Protein AF-A0AAV4BC27-F1 (afdb_monomer)

Secondary structure (DSSP, 8-state):
---THHHHHHHHHHHHHHHSS--SHHHHHHHHHTTTTSSS-------S--B-TTSSBSEE-SS-TT--EESHHHHS-SSS---HHHHBHHHHHHHS-SS--S--EETTEE-----GGGS-SS--------TT---

Radius of gyration: 22.54 Å; Cα contacts (8 Å, |Δi|>4): 104; chains: 1; bounding box: 57×29×70 Å

Solvent-accessible surface area (backbone atoms only — not comparable to full-atom values): 8812 Å² total; per-residue (Å²): 135,85,74,70,63,64,60,53,51,50,52,53,49,51,51,41,38,73,71,51,98,35,76,47,70,65,63,48,47,52,59,53,58,73,44,65,89,48,102,78,73,86,87,87,86,87,72,91,71,64,55,45,97,87,69,46,59,40,60,41,66,74,93,39,76,60,43,47,30,38,54,63,51,67,70,72,44,85,86,52,88,69,55,58,56,68,31,30,50,55,53,31,61,16,56,69,37,79,73,74,81,76,88,52,65,41,71,91,38,72,51,76,67,45,49,62,81,78,71,49,96,79,72,81,88,85,88,85,83,70,92,80,78,84,122

Organism: NCBI:txid259542

Sequence (135 aa):
MEHDGSQESLNNLNAILTHSVFNNEDELKEQLNSLLRSRKNTKIIISNLKRMDDGELELDFSSDEKDIRCREADLTSTGQATSTYRTSLRAYCSILFLRPRLKITIRRKKVKTKIISKSLGRPMRDSYRPKNSER

Mean predicted aligned error: 8.02 Å

Structure (mmCIF, N/CA/C/O backbone):
data_AF-A0AAV4BC27-F1
#
_entry.id   AF-A0AAV4BC27-F1
#
loop_
_atom_site.group_PDB
_atom_site.id
_atom_site.type_symbol
_atom_site.label_atom_id
_atom_site.label_alt_id
_atom_site.label_comp_id
_atom_site.label_asym_id
_atom_site.label_entity_id
_atom_site.label_seq_id
_atom_site.pdbx_PDB_ins_code
_atom_site.Cartn_x
_atom_site.Cartn_y
_atom_site.Cartn_z
_atom_site.occupancy
_atom_site.B_iso_or_equiv
_atom_site.auth_seq_id
_atom_site.auth_comp_id
_atom_site.auth_asym_id
_atom_site.auth_atom_id
_atom_site.pdbx_PDB_model_num
ATOM 1 N N . MET A 1 1 ? -1.596 10.788 43.841 1.00 44.06 1 MET A N 1
ATOM 2 C CA . MET A 1 1 ? -1.843 11.494 42.569 1.00 44.06 1 MET A CA 1
ATOM 3 C C . MET A 1 1 ? -1.734 10.451 41.472 1.00 44.06 1 MET A C 1
ATOM 5 O O . MET A 1 1 ? -0.644 10.210 40.971 1.00 44.06 1 MET A O 1
ATOM 9 N N . GLU A 1 2 ? -2.823 9.727 41.221 1.00 47.22 2 GLU A N 1
ATOM 10 C CA . GLU A 1 2 ? -2.895 8.796 40.092 1.00 47.22 2 GLU A CA 1
ATOM 11 C C . GLU A 1 2 ? -3.076 9.623 38.819 1.00 47.22 2 GLU A C 1
ATOM 13 O O . GLU A 1 2 ? -3.892 10.541 38.777 1.00 47.22 2 GLU A O 1
ATOM 18 N N . HIS A 1 3 ? -2.211 9.384 37.842 1.00 51.59 3 HIS A N 1
ATOM 19 C CA . HIS A 1 3 ? -2.031 10.246 36.684 1.00 51.59 3 HIS A CA 1
ATOM 20 C C . HIS A 1 3 ? -3.204 10.109 35.697 1.00 51.59 3 HIS A C 1
ATOM 22 O O . HIS A 1 3 ? -3.651 9.003 35.401 1.00 51.59 3 HIS A O 1
ATOM 28 N N . ASP A 1 4 ? -3.609 11.252 35.149 1.00 57.16 4 ASP A N 1
ATOM 29 C CA . ASP A 1 4 ? -4.612 11.608 34.122 1.00 57.16 4 ASP A CA 1
ATOM 30 C C . ASP A 1 4 ? -4.677 10.748 32.824 1.00 57.16 4 ASP A C 1
ATOM 32 O O . ASP A 1 4 ? -5.418 11.040 31.889 1.00 57.16 4 ASP A O 1
ATOM 36 N N . GLY A 1 5 ? -3.937 9.638 32.734 1.00 61.25 5 GLY A N 1
ATOM 37 C CA . GLY A 1 5 ? -3.837 8.819 31.516 1.00 61.25 5 GLY A CA 1
ATOM 38 C C . GLY A 1 5 ? -5.130 8.096 31.113 1.00 61.25 5 GLY A C 1
ATOM 39 O O . GLY A 1 5 ? -5.295 7.734 29.947 1.00 61.25 5 GLY A O 1
ATOM 40 N N . SER A 1 6 ? -6.067 7.898 32.048 1.00 78.38 6 SER A N 1
ATOM 41 C CA . SER A 1 6 ? -7.372 7.285 31.755 1.00 78.38 6 SER A CA 1
ATOM 42 C C . SER A 1 6 ? -8.291 8.249 30.994 1.00 78.38 6 SER A C 1
ATOM 44 O O . SER A 1 6 ? -8.893 7.869 29.989 1.00 78.38 6 SER A O 1
ATOM 46 N N . GLN A 1 7 ? -8.340 9.520 31.411 1.00 89.62 7 GLN A N 1
ATOM 47 C CA . GLN A 1 7 ? -9.211 10.518 30.790 1.00 89.62 7 GLN A CA 1
ATOM 48 C C . GLN A 1 7 ? -8.706 10.924 29.403 1.00 89.62 7 GLN A C 1
ATOM 50 O O . GLN A 1 7 ? -9.496 11.030 28.465 1.00 89.62 7 GLN A O 1
ATOM 55 N N . GLU A 1 8 ? -7.390 11.081 29.244 1.00 92.38 8 GLU A N 1
ATOM 56 C CA . GLU A 1 8 ? -6.773 11.338 27.941 1.00 92.38 8 GLU A CA 1
ATOM 57 C C . GLU A 1 8 ? -7.057 10.200 26.947 1.00 92.38 8 GLU A C 1
ATOM 59 O O . GLU A 1 8 ? -7.469 10.444 25.811 1.00 92.38 8 GLU A O 1
ATOM 64 N N . SER A 1 9 ? -6.909 8.945 27.383 1.00 92.25 9 SER A N 1
ATOM 65 C CA . SER A 1 9 ? -7.182 7.776 26.538 1.00 92.25 9 SER A CA 1
ATOM 66 C C . SER A 1 9 ? -8.645 7.713 26.094 1.00 92.25 9 SER A C 1
ATOM 68 O O . SER A 1 9 ? -8.918 7.414 24.931 1.00 92.25 9 SER A O 1
ATOM 70 N N . LEU A 1 10 ? -9.584 8.043 26.987 1.00 93.19 10 LEU A N 1
ATOM 71 C CA . LEU A 1 10 ? -11.011 8.131 26.664 1.00 93.19 10 LEU A CA 1
ATOM 72 C C . LEU A 1 10 ? -11.296 9.237 25.642 1.00 93.19 10 LEU A C 1
ATOM 74 O O . LEU A 1 10 ? -12.025 9.011 24.677 1.00 93.19 10 LEU A O 1
ATOM 78 N N . ASN A 1 11 ? -10.692 10.414 25.813 1.00 94.94 11 ASN A N 1
ATOM 79 C CA . ASN A 1 11 ? -10.857 11.532 24.883 1.00 94.94 11 ASN A CA 1
ATOM 80 C C . ASN A 1 11 ? -10.316 11.184 23.487 1.00 94.94 11 ASN A C 1
ATOM 82 O O . ASN A 1 11 ? -10.981 11.437 22.482 1.00 94.94 11 ASN A O 1
ATOM 86 N N . ASN A 1 12 ? -9.147 10.542 23.426 1.00 94.88 12 ASN A N 1
ATOM 87 C CA . ASN A 1 12 ? -8.546 10.082 22.176 1.00 94.88 12 ASN A CA 1
ATOM 88 C C . ASN A 1 12 ? -9.403 9.013 21.492 1.00 94.88 12 ASN A C 1
ATOM 90 O O . ASN A 1 12 ? -9.611 9.077 20.280 1.00 94.88 12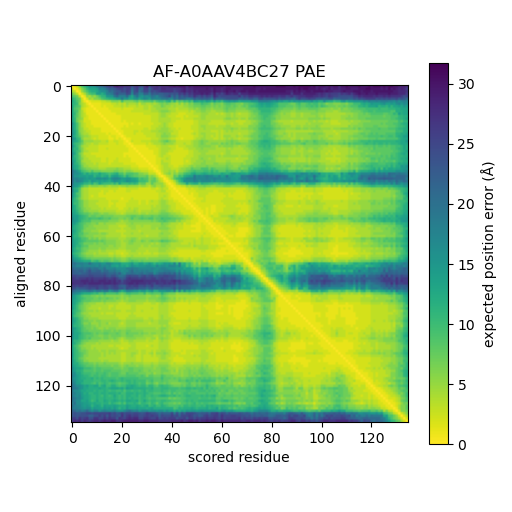 ASN A O 1
ATOM 94 N N . LEU A 1 13 ? -9.938 8.055 22.255 1.00 95.00 13 LEU A N 1
ATOM 95 C CA . LEU A 1 13 ? -10.847 7.047 21.718 1.00 95.00 13 LEU A CA 1
ATOM 96 C C . LEU A 1 13 ? -12.105 7.702 21.136 1.00 95.00 13 LEU A C 1
ATOM 98 O O . LEU A 1 13 ? -12.446 7.430 19.990 1.00 95.00 13 LEU A O 1
ATOM 102 N N . ASN A 1 14 ? -12.741 8.620 21.867 1.00 95.62 14 ASN A N 1
ATOM 103 C CA . ASN A 1 14 ? -13.918 9.344 21.381 1.00 95.62 14 ASN A CA 1
ATOM 104 C C . ASN A 1 14 ? -13.632 10.112 20.082 1.00 95.62 14 ASN A C 1
ATOM 106 O O . ASN A 1 14 ? -14.433 10.060 19.147 1.00 95.62 14 ASN A O 1
ATOM 110 N N . ALA A 1 15 ? -12.478 10.778 19.987 1.00 96.19 15 ALA A N 1
ATOM 111 C CA . ALA A 1 15 ? -12.073 11.472 18.767 1.00 96.19 15 ALA A CA 1
ATOM 112 C C . ALA A 1 15 ? -11.900 10.506 17.582 1.00 96.19 15 ALA A C 1
ATOM 114 O O . ALA A 1 15 ? -12.358 10.799 16.476 1.00 96.19 15 ALA A O 1
ATOM 115 N N . ILE A 1 16 ? -11.294 9.334 17.809 1.00 95.88 16 ILE A N 1
ATOM 116 C CA . ILE A 1 16 ? -11.153 8.290 16.784 1.00 95.88 16 ILE A CA 1
ATOM 117 C C . ILE A 1 16 ? -12.529 7.793 16.335 1.00 95.88 16 ILE A C 1
ATOM 119 O O . ILE A 1 16 ? -12.783 7.742 15.134 1.00 95.88 16 ILE A O 1
ATOM 123 N N . LEU A 1 17 ? -13.423 7.468 17.268 1.00 95.94 17 LEU A N 1
ATOM 124 C CA . LEU A 1 17 ? -14.749 6.931 16.943 1.00 95.94 17 LEU A CA 1
ATOM 125 C C . LEU A 1 17 ? -15.654 7.950 16.233 1.00 95.94 17 LEU A C 1
ATOM 127 O O . LEU A 1 17 ? -16.540 7.564 15.480 1.00 95.94 17 LEU A O 1
ATOM 131 N N . THR A 1 18 ? -15.418 9.247 16.449 1.00 96.38 18 THR A N 1
ATOM 132 C CA . THR A 1 18 ? -16.218 10.323 15.842 1.00 96.38 18 THR A CA 1
ATOM 133 C C . THR A 1 18 ? -15.711 10.728 14.455 1.00 96.38 18 THR A C 1
ATOM 135 O O . THR A 1 18 ? -16.505 11.103 13.593 1.00 96.38 18 THR A O 1
ATOM 138 N N . HIS A 1 19 ? -14.392 10.704 14.230 1.00 95.31 19 HIS A N 1
ATOM 139 C CA . HIS A 1 19 ? -13.780 11.318 13.043 1.00 95.31 19 HIS A CA 1
ATOM 140 C C . HIS A 1 19 ? -13.009 10.354 12.135 1.00 95.31 19 HIS A C 1
ATOM 142 O O . HIS A 1 19 ? -12.592 10.751 11.045 1.00 95.31 19 HIS A O 1
ATOM 148 N N . SER A 1 20 ? -12.767 9.115 12.566 1.00 95.12 20 SER A N 1
ATOM 149 C CA . SER A 1 20 ? -12.054 8.122 11.758 1.00 95.12 20 SER A CA 1
ATOM 150 C C . SER A 1 20 ? -13.008 7.270 10.912 1.00 95.12 20 SER A C 1
ATOM 152 O O . SER A 1 20 ? -14.209 7.505 10.856 1.00 95.12 20 SER A O 1
ATOM 154 N N . VAL A 1 21 ? -12.462 6.261 10.228 1.00 95.19 21 VAL A N 1
ATOM 155 C CA . VAL A 1 21 ? -13.258 5.258 9.499 1.00 95.19 21 VAL A CA 1
ATOM 156 C C . VAL A 1 21 ? -13.902 4.204 10.403 1.00 95.19 21 VAL A C 1
ATOM 158 O O . VAL A 1 21 ? -14.662 3.382 9.901 1.00 95.19 21 VAL A O 1
ATOM 161 N N . PHE A 1 22 ? -13.569 4.191 11.695 1.00 95.50 22 PHE A N 1
ATOM 162 C CA . PHE A 1 22 ? -14.114 3.256 12.678 1.00 95.50 22 PHE A CA 1
ATOM 163 C C . PHE A 1 22 ? -15.151 3.975 13.522 1.00 95.50 22 PHE A C 1
ATOM 165 O O . PHE A 1 22 ? -14.816 4.965 14.167 1.00 95.50 22 PHE A O 1
ATOM 172 N N . ASN A 1 23 ? -16.379 3.461 13.540 1.00 92.62 23 ASN A N 1
ATOM 173 C CA . ASN A 1 23 ? -17.485 4.097 14.267 1.00 92.62 23 ASN A CA 1
ATOM 174 C C . ASN A 1 23 ? -17.718 3.469 15.647 1.00 92.62 23 ASN A C 1
ATOM 176 O O . ASN A 1 23 ? -18.463 4.004 16.464 1.00 92.62 23 ASN A O 1
ATOM 180 N N . ASN A 1 24 ? -17.106 2.313 15.911 1.00 94.62 24 ASN A N 1
ATOM 181 C CA . ASN A 1 24 ? -17.197 1.618 17.188 1.00 94.62 24 ASN A CA 1
ATOM 182 C C . ASN A 1 24 ? -15.851 1.004 17.595 1.00 94.62 24 ASN A C 1
ATOM 184 O O . ASN A 1 24 ? -14.930 0.833 16.791 1.00 94.62 24 ASN A O 1
ATOM 188 N N . GLU A 1 25 ? -15.736 0.701 18.886 1.00 94.38 25 GLU A N 1
ATOM 189 C CA . GLU A 1 25 ? -14.510 0.172 19.476 1.00 94.38 25 GLU A CA 1
ATOM 190 C C . GLU A 1 25 ? -14.195 -1.250 18.987 1.00 94.38 25 GLU A C 1
ATOM 192 O O . GLU A 1 25 ? -13.022 -1.609 18.867 1.00 94.38 25 GLU A O 1
ATOM 197 N N . ASP A 1 26 ? -15.216 -2.046 18.663 1.00 94.75 26 ASP A N 1
ATOM 198 C CA . ASP A 1 26 ? -15.049 -3.427 18.204 1.00 94.75 26 ASP A CA 1
ATOM 199 C C . ASP A 1 26 ? -14.355 -3.484 16.835 1.00 94.75 26 ASP A C 1
ATOM 201 O O . ASP A 1 26 ? -13.373 -4.209 16.677 1.00 94.75 26 ASP A O 1
ATOM 205 N N . GLU A 1 27 ? -14.755 -2.638 15.882 1.00 94.12 27 GLU A N 1
ATOM 206 C CA . GLU A 1 27 ? -14.099 -2.489 14.576 1.00 94.12 27 GLU A CA 1
ATOM 207 C C . GLU A 1 27 ? -12.622 -2.094 14.712 1.00 94.12 27 GLU A C 1
ATOM 209 O O . GLU A 1 27 ? -11.748 -2.646 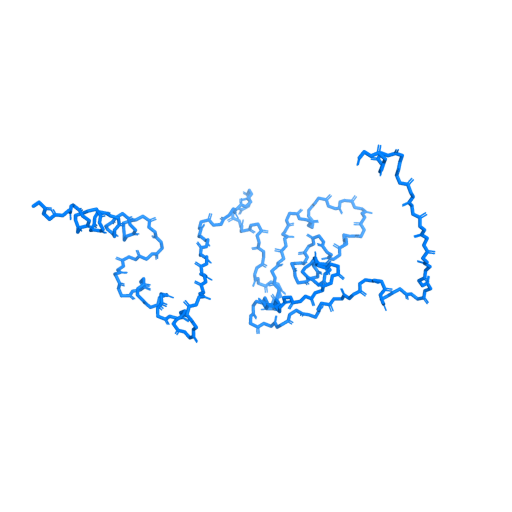14.030 1.00 94.12 27 GLU A O 1
ATOM 214 N N . LEU A 1 28 ? -12.319 -1.150 15.611 1.00 94.25 28 LEU A N 1
ATOM 215 C CA . LEU A 1 28 ? -10.948 -0.722 15.882 1.00 94.25 28 LEU A CA 1
ATOM 216 C C . LEU A 1 28 ? -10.132 -1.873 16.488 1.00 94.25 28 LEU A C 1
ATOM 218 O O . LEU A 1 28 ? -9.032 -2.180 16.013 1.00 94.25 28 LEU A O 1
ATOM 222 N N . LYS A 1 29 ? -10.685 -2.557 17.496 1.00 92.75 29 LYS A N 1
ATOM 223 C CA . LYS A 1 29 ? -10.070 -3.733 18.127 1.00 92.75 29 LYS A CA 1
ATOM 224 C C . LYS A 1 29 ? -9.815 -4.843 17.119 1.00 92.75 29 LYS A C 1
ATOM 226 O O . LYS A 1 29 ? -8.740 -5.436 17.154 1.00 92.75 29 LYS A O 1
ATOM 231 N N . GLU A 1 30 ? -10.726 -5.103 16.186 1.00 93.12 30 GLU A N 1
ATOM 232 C CA . GLU A 1 30 ? -10.510 -6.070 15.107 1.00 93.12 30 GLU A CA 1
ATOM 233 C C . GLU A 1 30 ? -9.278 -5.723 14.260 1.00 93.12 30 GLU A C 1
ATOM 235 O O . GLU A 1 30 ? -8.466 -6.603 13.939 1.00 93.12 30 GLU A O 1
ATOM 240 N N . GLN A 1 31 ? -9.069 -4.438 13.943 1.00 91.50 31 GLN A N 1
ATOM 241 C CA . GLN A 1 31 ? -7.871 -4.016 13.217 1.00 91.50 31 GLN A CA 1
ATOM 242 C C . GLN A 1 31 ? -6.592 -4.269 14.020 1.00 91.50 31 GLN A C 1
ATOM 244 O O . GLN A 1 31 ? -5.622 -4.770 13.437 1.00 91.50 31 GLN A O 1
ATOM 249 N N . LEU A 1 32 ? -6.580 -3.985 15.328 1.00 89.19 32 LEU A N 1
ATOM 250 C CA . LEU A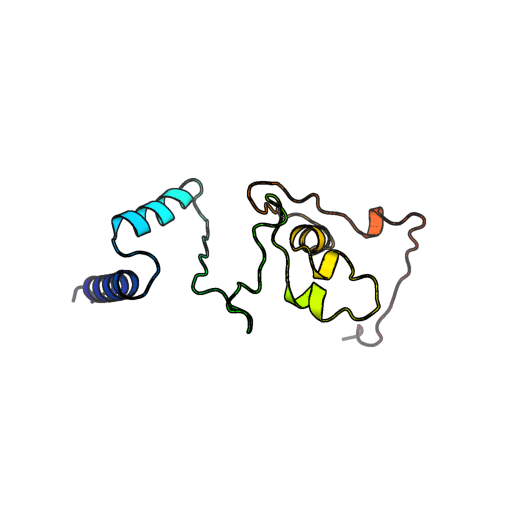 1 32 ? -5.436 -4.292 16.197 1.00 89.19 32 LEU A CA 1
ATOM 251 C C . LEU A 1 32 ? -5.212 -5.804 16.320 1.00 89.19 32 LEU A C 1
ATOM 253 O O . LEU A 1 32 ? -4.091 -6.279 16.131 1.00 89.19 32 LEU A O 1
ATOM 257 N N . ASN A 1 33 ? -6.278 -6.572 16.544 1.00 89.38 33 ASN A N 1
ATOM 258 C CA . ASN A 1 33 ? -6.237 -8.028 16.665 1.00 89.38 33 ASN A CA 1
ATOM 259 C C . ASN A 1 33 ? -5.663 -8.684 15.405 1.00 89.38 33 ASN A C 1
ATOM 261 O O . ASN A 1 33 ? -4.874 -9.628 15.492 1.00 89.38 33 ASN A O 1
ATOM 265 N N . SER A 1 34 ? -5.955 -8.128 14.222 1.00 86.81 34 SER A N 1
ATOM 266 C CA . SER A 1 34 ? -5.388 -8.604 12.954 1.00 86.81 34 SER A CA 1
ATOM 267 C C . SER A 1 34 ? -3.848 -8.554 12.899 1.00 86.81 34 SER A C 1
ATOM 269 O O . SER A 1 34 ? -3.235 -9.297 12.120 1.00 86.81 34 SER A O 1
ATOM 271 N N . LEU A 1 35 ? -3.215 -7.724 13.740 1.00 84.75 35 LEU A N 1
ATOM 272 C CA . LEU A 1 35 ? -1.763 -7.547 13.840 1.00 84.75 35 LEU A CA 1
ATOM 273 C C . LEU A 1 35 ? -1.099 -8.417 14.907 1.00 84.75 35 LEU A C 1
ATOM 275 O O . LEU A 1 35 ? 0.125 -8.535 14.895 1.00 84.75 35 LEU A O 1
ATOM 279 N N . LEU A 1 36 ? -1.851 -9.072 15.792 1.00 77.62 36 LEU A N 1
ATOM 280 C CA . LEU A 1 36 ? -1.292 -9.792 16.947 1.00 77.62 36 LEU A CA 1
ATOM 281 C C . LEU A 1 36 ? -0.482 -11.053 16.593 1.00 77.62 36 LEU A C 1
ATOM 283 O O . LEU A 1 36 ? 0.071 -11.707 17.471 1.00 77.62 36 LEU A O 1
ATOM 287 N N . ARG A 1 37 ? -0.331 -11.382 15.304 1.00 72.06 37 ARG A N 1
ATOM 288 C CA . ARG A 1 37 ? 0.482 -12.522 14.842 1.00 72.06 37 ARG A CA 1
ATOM 289 C C . ARG A 1 37 ? 1.987 -12.373 15.124 1.00 72.06 37 ARG A C 1
ATOM 291 O O . ARG A 1 37 ? 2.711 -13.357 15.028 1.00 72.06 37 ARG A O 1
ATOM 298 N N . SER A 1 38 ? 2.481 -11.168 15.427 1.00 72.38 38 SER A N 1
ATOM 299 C CA . SER A 1 38 ? 3.880 -10.919 15.816 1.00 72.38 38 SER A CA 1
ATOM 300 C C . SER A 1 38 ? 3.980 -9.741 16.794 1.00 72.38 38 SER A C 1
ATOM 302 O O . SER A 1 38 ? 3.144 -8.842 16.782 1.00 72.38 38 SER A O 1
ATOM 304 N N . ARG A 1 39 ? 5.026 -9.736 17.634 1.00 73.81 39 ARG A N 1
ATOM 305 C CA . ARG A 1 39 ? 5.254 -8.758 18.718 1.00 73.81 39 ARG A CA 1
ATOM 306 C C . ARG A 1 39 ? 5.456 -7.313 18.235 1.00 73.81 39 ARG A C 1
ATOM 308 O O . ARG A 1 39 ? 5.349 -6.401 19.045 1.00 73.81 39 ARG A O 1
ATOM 315 N N . LYS A 1 40 ? 5.809 -7.094 16.963 1.00 86.06 40 LYS A N 1
ATOM 316 C CA . LYS A 1 40 ? 6.093 -5.763 16.395 1.00 86.06 40 LYS A CA 1
ATOM 317 C C . LYS A 1 40 ? 5.534 -5.673 14.979 1.00 86.06 40 LYS A C 1
ATOM 319 O O . LYS A 1 40 ? 6.152 -6.179 14.046 1.00 86.06 40 LYS A O 1
ATOM 324 N N . ASN A 1 41 ? 4.373 -5.043 14.833 1.00 88.94 41 ASN A N 1
ATOM 325 C CA . ASN A 1 41 ? 3.720 -4.796 13.551 1.00 88.94 41 ASN A CA 1
ATOM 326 C C . ASN A 1 41 ? 3.154 -3.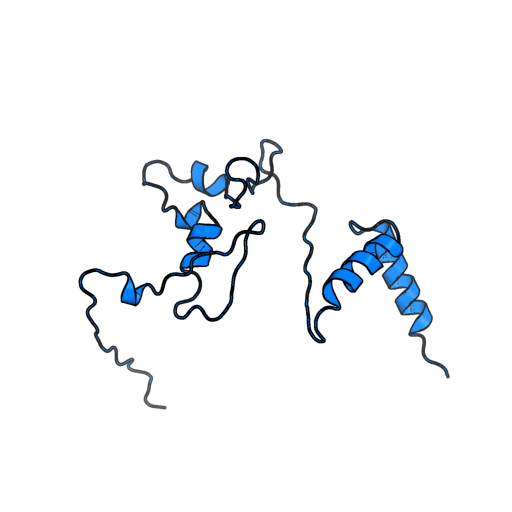376 13.515 1.00 88.94 41 ASN A C 1
ATOM 328 O O . ASN A 1 41 ? 2.826 -2.804 14.551 1.00 88.94 41 ASN A O 1
ATOM 332 N N . THR A 1 42 ? 2.989 -2.845 12.309 1.00 91.88 42 THR A N 1
ATOM 333 C CA . THR A 1 42 ? 2.361 -1.545 12.063 1.00 91.88 42 THR A CA 1
ATOM 334 C C . THR A 1 42 ? 1.346 -1.709 10.940 1.00 91.88 42 THR A C 1
ATOM 336 O O . THR A 1 42 ? 1.641 -2.352 9.931 1.00 91.88 42 THR A O 1
ATOM 339 N N . LYS A 1 43 ? 0.156 -1.127 11.105 1.00 92.25 43 LYS A N 1
ATOM 340 C CA . LYS A 1 43 ? -0.879 -1.054 10.070 1.00 92.25 43 LYS A CA 1
ATOM 341 C C . LYS A 1 43 ? -1.239 0.401 9.853 1.00 92.25 43 LYS A C 1
ATOM 343 O O . LYS A 1 43 ? -1.572 1.092 10.806 1.00 92.25 43 LYS A O 1
ATOM 348 N N . ILE A 1 44 ? -1.160 0.840 8.604 1.00 95.00 44 ILE A N 1
ATOM 34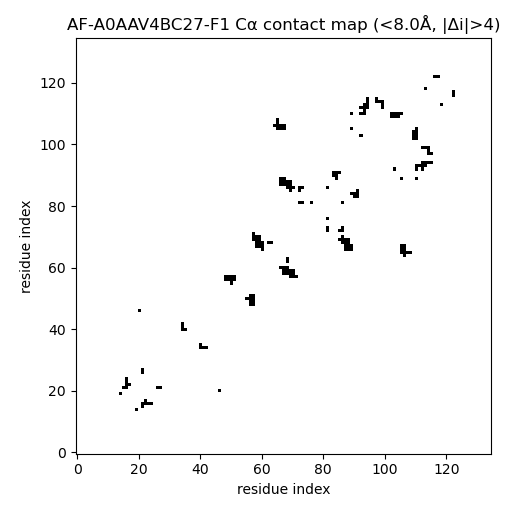9 C CA . ILE A 1 44 ? -1.538 2.190 8.195 1.00 95.00 44 ILE A CA 1
ATOM 350 C C . ILE A 1 44 ? -2.775 2.055 7.317 1.00 95.00 44 ILE A C 1
ATOM 352 O O . ILE A 1 44 ? -2.788 1.241 6.390 1.00 95.00 44 ILE A O 1
ATOM 356 N N . ILE A 1 45 ? -3.809 2.826 7.636 1.00 94.75 45 ILE A N 1
ATOM 357 C CA . ILE A 1 45 ? -5.059 2.892 6.883 1.00 94.75 45 ILE A CA 1
ATOM 358 C C . ILE A 1 45 ? -5.220 4.340 6.445 1.00 94.75 45 ILE A C 1
ATOM 360 O O . ILE A 1 45 ? -5.195 5.245 7.273 1.00 94.75 45 ILE A O 1
ATOM 364 N N . ILE A 1 46 ? -5.327 4.540 5.136 1.00 95.94 46 ILE A N 1
ATOM 365 C CA . ILE A 1 46 ? -5.510 5.851 4.519 1.00 95.94 46 ILE A CA 1
ATOM 366 C C . ILE A 1 46 ? -6.896 5.833 3.882 1.00 95.94 46 ILE A C 1
ATOM 368 O O . ILE A 1 46 ? -7.174 4.983 3.034 1.00 95.94 46 ILE A O 1
ATOM 372 N N . SER A 1 47 ? -7.761 6.735 4.328 1.00 95.00 47 SER A N 1
ATOM 373 C CA . SER A 1 47 ? -9.105 6.955 3.793 1.00 95.00 47 SER A CA 1
ATOM 374 C C . SER A 1 47 ? -9.187 8.328 3.127 1.00 95.00 47 SER A C 1
ATOM 376 O O . SER A 1 47 ? -8.188 9.043 3.070 1.00 95.00 47 SER A O 1
ATOM 378 N N . ASN A 1 48 ? -10.359 8.680 2.587 1.00 94.56 48 ASN A N 1
ATOM 379 C CA . ASN A 1 48 ? -10.584 9.959 1.901 1.00 94.56 48 ASN A CA 1
ATOM 380 C C . ASN A 1 48 ? -9.541 10.219 0.800 1.00 94.56 48 ASN A C 1
ATOM 382 O O . ASN A 1 48 ? -8.940 11.287 0.717 1.00 94.56 48 ASN A O 1
ATOM 386 N N . LEU A 1 49 ? -9.298 9.187 -0.015 1.00 95.25 49 LEU A N 1
ATOM 387 C CA . LEU A 1 49 ? -8.314 9.216 -1.092 1.00 95.25 49 LEU A CA 1
ATOM 388 C C . LEU A 1 49 ? -8.616 10.340 -2.091 1.00 95.25 49 LEU A C 1
ATOM 390 O O . LEU A 1 49 ? -9.780 10.647 -2.362 1.00 95.25 49 LEU A O 1
ATOM 394 N N . LYS A 1 50 ? -7.550 10.913 -2.661 1.00 94.31 50 LYS A N 1
ATOM 395 C CA . LYS A 1 50 ? -7.637 11.983 -3.656 1.00 94.31 50 LYS A CA 1
ATOM 396 C C . LYS A 1 50 ? -8.479 11.541 -4.855 1.00 94.31 50 LYS A C 1
ATOM 398 O O . LYS A 1 50 ? -8.303 10.444 -5.396 1.00 94.31 50 LYS A O 1
ATOM 403 N N . ARG A 1 51 ? -9.381 12.433 -5.256 1.00 94.44 51 ARG A N 1
ATOM 404 C CA . ARG A 1 51 ? -10.201 12.331 -6.462 1.00 94.44 51 ARG A CA 1
ATOM 405 C C . ARG A 1 51 ? -9.707 13.342 -7.491 1.00 94.44 51 ARG A C 1
ATOM 407 O O . ARG A 1 51 ? -9.172 14.381 -7.104 1.00 94.44 51 ARG A O 1
ATOM 414 N N . MET A 1 52 ? -9.835 13.007 -8.768 1.00 91.06 52 MET A N 1
ATOM 415 C CA . MET A 1 52 ? -9.552 13.921 -9.872 1.00 91.06 52 MET A CA 1
ATOM 416 C C . MET A 1 52 ? -10.788 14.780 -10.179 1.00 91.06 52 MET A C 1
ATOM 418 O O . MET A 1 52 ? -11.831 14.634 -9.537 1.00 91.06 52 MET A O 1
ATOM 422 N N . ASP A 1 53 ? -10.671 15.672 -11.162 1.00 91.56 53 ASP A N 1
ATOM 423 C CA . ASP A 1 53 ? -11.731 16.616 -11.549 1.00 91.56 53 ASP A CA 1
ATOM 424 C C . ASP A 1 53 ? -13.013 15.922 -12.045 1.00 91.56 53 ASP A C 1
ATOM 426 O O . ASP A 1 53 ? -14.100 16.490 -11.970 1.00 91.56 53 ASP A O 1
ATOM 430 N N . ASP A 1 54 ? -12.900 14.675 -12.512 1.00 91.25 54 ASP A N 1
ATOM 431 C CA . ASP A 1 54 ? -14.023 13.816 -12.909 1.00 91.25 54 ASP A CA 1
ATOM 432 C C . ASP A 1 54 ? -14.751 13.167 -11.712 1.00 91.25 54 ASP A C 1
ATOM 434 O O . ASP A 1 54 ? -15.743 12.465 -11.895 1.00 91.25 54 ASP A O 1
ATOM 438 N N . GLY A 1 55 ? -14.277 13.397 -10.482 1.00 91.88 55 GLY A N 1
ATOM 439 C CA . GLY A 1 55 ? -14.804 12.803 -9.253 1.00 91.88 55 GLY A CA 1
ATOM 440 C C . GLY A 1 55 ? -14.317 11.375 -8.985 1.00 91.88 55 GLY A C 1
ATOM 441 O O . GLY A 1 55 ? -14.550 10.844 -7.890 1.00 91.88 55 GLY A O 1
ATOM 442 N N . GLU A 1 56 ? -13.597 10.759 -9.922 1.00 92.69 56 GLU A N 1
ATOM 443 C CA . GLU A 1 56 ? -13.029 9.422 -9.772 1.00 92.69 56 GLU A CA 1
ATOM 444 C C . GLU A 1 56 ? -11.734 9.459 -8.958 1.00 92.69 56 GLU A C 1
ATOM 446 O O . GLU A 1 56 ? -11.062 10.482 -8.839 1.00 92.69 56 GLU A O 1
ATOM 451 N N . LEU A 1 57 ? -11.369 8.328 -8.356 1.00 94.00 57 LEU A N 1
ATOM 452 C CA . LEU A 1 57 ? -10.123 8.218 -7.595 1.00 94.00 57 LEU A CA 1
ATOM 453 C C . LEU A 1 57 ? -8.904 8.378 -8.511 1.00 94.00 57 LEU A C 1
ATOM 455 O O . LEU A 1 57 ? -8.879 7.812 -9.597 1.00 94.00 57 LEU A O 1
ATOM 459 N N . GLU A 1 58 ? -7.853 9.058 -8.040 1.00 93.81 58 GLU A N 1
ATOM 460 C CA . GLU A 1 58 ? -6.560 9.139 -8.752 1.00 93.81 58 GLU A CA 1
ATOM 461 C C . GLU A 1 58 ? -5.947 7.740 -8.976 1.00 93.81 58 GLU A C 1
ATOM 463 O O . GLU A 1 58 ? -5.295 7.460 -9.990 1.00 93.81 58 GLU A O 1
ATOM 468 N N . LEU A 1 59 ? -6.183 6.849 -8.010 1.00 94.31 59 LEU A N 1
ATOM 469 C CA . LEU A 1 59 ? -5.747 5.461 -8.026 1.00 94.31 59 LEU A CA 1
ATOM 470 C C . LEU A 1 59 ? -6.851 4.556 -8.570 1.00 94.31 59 LEU A C 1
ATOM 472 O O . LEU A 1 59 ? -7.961 4.508 -8.042 1.00 94.31 59 LEU A O 1
ATOM 476 N N . ASP A 1 60 ? -6.498 3.774 -9.580 1.00 93.69 60 ASP A N 1
ATOM 477 C CA . ASP A 1 60 ? -7.348 2.767 -10.188 1.00 93.69 60 ASP A CA 1
ATOM 478 C C . ASP A 1 60 ? -7.113 1.389 -9.547 1.00 93.69 60 ASP A C 1
ATOM 480 O O . ASP A 1 60 ? -6.002 0.841 -9.536 1.00 93.69 60 ASP A O 1
ATOM 484 N N . PHE A 1 61 ? -8.205 0.837 -9.016 1.00 94.56 61 PHE A N 1
ATOM 485 C CA . PHE A 1 61 ? -8.288 -0.477 -8.387 1.00 94.56 61 PHE A CA 1
ATOM 486 C C . PHE A 1 61 ? -9.164 -1.466 -9.177 1.00 94.56 61 PHE A C 1
ATOM 488 O O . PHE A 1 61 ? -9.382 -2.582 -8.702 1.00 94.56 61 PHE A O 1
ATOM 495 N N . SER A 1 62 ? -9.712 -1.102 -10.335 1.00 93.38 62 SER A N 1
ATOM 496 C CA . SER A 1 62 ? -10.623 -1.963 -11.101 1.00 93.38 62 SER A CA 1
ATOM 497 C C . SER A 1 62 ? -9.950 -2.588 -12.321 1.00 93.38 62 SER A C 1
ATOM 499 O O . SER A 1 62 ? -10.187 -3.767 -12.577 1.00 93.38 62 SER A O 1
ATOM 501 N N . SER A 1 63 ? -9.059 -1.877 -13.020 1.00 91.44 63 SER A N 1
ATOM 502 C CA . SER A 1 63 ? -8.491 -2.381 -14.286 1.00 91.44 63 SER A CA 1
ATOM 503 C C . SER A 1 63 ? -7.590 -3.614 -14.137 1.00 91.44 63 SER A C 1
ATOM 505 O O . SER A 1 63 ? -7.479 -4.413 -15.064 1.00 91.44 63 SER A O 1
ATOM 507 N N . ASP A 1 64 ? -6.926 -3.787 -12.989 1.00 93.81 64 ASP A N 1
ATOM 508 C CA . ASP A 1 64 ? -6.139 -4.988 -12.680 1.00 93.81 64 ASP A CA 1
ATOM 509 C C . ASP A 1 64 ? -6.319 -5.384 -11.209 1.00 93.81 64 ASP A C 1
ATOM 511 O O . ASP A 1 64 ? -5.852 -4.714 -10.286 1.00 93.81 64 ASP A O 1
ATOM 515 N N . GLU A 1 65 ? -6.952 -6.535 -10.980 1.00 95.56 65 GLU A N 1
ATOM 516 C CA . GLU A 1 65 ? -7.189 -7.115 -9.652 1.00 95.56 65 GLU A CA 1
ATOM 517 C C . GLU A 1 65 ? -5.913 -7.336 -8.828 1.00 95.56 65 GLU A C 1
ATOM 519 O O . GLU A 1 65 ? -5.955 -7.447 -7.600 1.00 95.56 65 GLU A O 1
ATOM 524 N N . LYS A 1 66 ? -4.760 -7.432 -9.492 1.00 95.94 66 LYS A N 1
ATOM 525 C CA . LYS A 1 66 ? -3.458 -7.684 -8.874 1.00 95.94 66 LYS A CA 1
ATOM 526 C C . LYS A 1 66 ? -2.628 -6.412 -8.768 1.00 95.94 66 LYS A C 1
ATOM 528 O O . LYS A 1 66 ? -1.520 -6.496 -8.235 1.00 95.94 66 LYS A O 1
ATOM 533 N N . ASP A 1 67 ? -3.100 -5.260 -9.221 1.00 96.69 67 ASP A N 1
ATOM 534 C CA . ASP A 1 67 ? -2.316 -4.027 -9.237 1.00 96.69 67 ASP A CA 1
ATOM 535 C C . ASP A 1 67 ? -3.093 -2.821 -8.700 1.00 96.69 67 ASP A C 1
ATOM 537 O O . ASP A 1 67 ? -4.293 -2.891 -8.443 1.00 96.69 67 ASP A O 1
ATOM 541 N N . ILE A 1 68 ? -2.363 -1.736 -8.462 1.00 96.44 68 ILE A N 1
ATOM 542 C CA . ILE A 1 68 ? -2.905 -0.404 -8.199 1.00 96.44 68 ILE A CA 1
ATOM 543 C C . ILE A 1 68 ? -2.267 0.500 -9.245 1.00 96.44 68 ILE A C 1
ATOM 545 O O . ILE A 1 68 ? -1.034 0.575 -9.320 1.00 96.44 68 ILE A O 1
ATOM 549 N N . ARG A 1 69 ? -3.091 1.133 -10.079 1.00 94.00 69 ARG A N 1
ATOM 550 C CA . ARG A 1 69 ? -2.619 1.938 -11.207 1.00 94.00 69 ARG A CA 1
ATOM 551 C C . ARG A 1 69 ? -2.860 3.423 -10.960 1.00 94.00 69 ARG A C 1
ATOM 553 O O . ARG A 1 69 ? -3.785 3.781 -10.243 1.00 94.00 69 ARG A O 1
ATOM 560 N N . CYS A 1 70 ? -2.018 4.284 -11.520 1.00 90.69 70 CYS A N 1
ATOM 561 C CA . CYS A 1 70 ? -2.184 5.737 -11.447 1.00 90.69 70 CYS A CA 1
ATOM 562 C C . CYS A 1 70 ? -2.824 6.241 -12.743 1.00 90.69 70 CYS A C 1
ATOM 564 O O . CYS A 1 70 ? -2.213 6.102 -13.803 1.00 90.69 70 CYS A O 1
ATOM 566 N N . ARG A 1 71 ? -4.022 6.835 -12.654 1.00 84.88 71 ARG A N 1
ATOM 567 C CA . ARG A 1 71 ? -4.736 7.394 -13.819 1.00 84.88 71 ARG A CA 1
ATOM 568 C C . ARG A 1 71 ? -4.065 8.658 -14.354 1.00 84.88 71 ARG A C 1
ATOM 570 O O . ARG A 1 71 ? -3.987 8.853 -15.560 1.00 84.88 71 ARG A O 1
ATOM 577 N N . GLU A 1 72 ? -3.531 9.494 -13.466 1.00 77.19 72 GLU A N 1
ATOM 578 C CA . GLU A 1 72 ? -2.878 10.762 -13.829 1.00 77.19 72 GLU A CA 1
ATOM 579 C C . GLU A 1 72 ? -1.632 10.546 -14.714 1.00 77.19 72 GLU A C 1
ATOM 581 O O . GLU A 1 72 ? -1.361 11.302 -15.652 1.00 77.19 72 GLU A O 1
ATOM 586 N N . ALA A 1 73 ? -0.893 9.460 -14.470 1.00 70.00 73 ALA A N 1
ATOM 587 C CA . ALA A 1 73 ? 0.287 9.107 -15.255 1.00 70.00 73 ALA A CA 1
ATOM 588 C C . ALA A 1 73 ? -0.038 8.711 -16.709 1.00 70.00 73 ALA A C 1
ATOM 590 O O . ALA A 1 73 ? 0.836 8.851 -17.564 1.00 70.00 73 ALA A O 1
ATOM 591 N N . ASP A 1 74 ? -1.260 8.245 -16.986 1.00 63.22 74 ASP A N 1
ATOM 592 C CA . ASP A 1 74 ? -1.727 7.918 -18.340 1.00 63.22 74 ASP A CA 1
ATOM 593 C C . ASP A 1 74 ? -2.195 9.174 -19.112 1.00 63.22 74 ASP A C 1
ATOM 595 O O . ASP A 1 74 ? -2.158 9.190 -20.340 1.00 63.22 74 ASP A O 1
ATOM 599 N N . LEU A 1 75 ? -2.599 10.247 -18.417 1.00 62.59 75 LEU A N 1
ATOM 600 C CA . LEU A 1 75 ? -3.094 11.492 -19.033 1.00 62.59 75 LEU A CA 1
ATOM 601 C C . LEU A 1 75 ? -1.971 12.464 -19.426 1.00 62.59 75 LEU A C 1
ATOM 603 O O . LEU A 1 75 ? -2.096 13.220 -20.388 1.00 62.59 75 LEU A O 1
ATOM 607 N N . THR A 1 76 ? -0.867 12.460 -18.680 1.00 61.25 76 THR A N 1
ATOM 608 C CA . THR A 1 76 ? 0.256 13.401 -18.865 1.00 61.25 76 THR A CA 1
ATOM 609 C C . THR A 1 76 ? 1.275 12.948 -19.913 1.00 61.25 76 THR A C 1
ATOM 611 O O . THR A 1 76 ? 2.198 13.686 -20.258 1.00 61.25 76 THR A O 1
ATOM 614 N N . SER A 1 77 ? 1.130 11.736 -20.443 1.00 58.97 77 SER A N 1
ATOM 615 C CA . SER A 1 77 ? 2.050 11.117 -21.391 1.00 58.97 77 SER A CA 1
ATOM 616 C C . SER A 1 77 ? 1.602 11.315 -22.840 1.00 58.97 77 SER A C 1
ATOM 618 O O . SER A 1 77 ? 1.390 10.373 -23.603 1.00 58.97 77 SER A O 1
ATOM 620 N N . THR A 1 78 ? 1.512 12.572 -23.266 1.00 51.03 78 THR A N 1
ATOM 621 C CA . THR A 1 78 ? 1.280 12.933 -24.668 1.00 51.03 78 THR A CA 1
ATOM 622 C C . THR A 1 78 ? 2.517 12.609 -25.523 1.00 51.03 78 THR A C 1
ATOM 624 O O . THR A 1 78 ? 3.393 13.435 -25.753 1.00 51.03 78 THR A O 1
ATOM 627 N N . GLY A 1 79 ? 2.610 11.363 -26.000 1.00 51.56 79 GLY A N 1
ATOM 628 C CA . GLY A 1 79 ? 3.494 10.984 -27.114 1.00 51.56 79 GLY A CA 1
ATOM 629 C C . GLY A 1 79 ? 4.773 10.211 -26.774 1.00 51.56 79 GLY A C 1
ATOM 630 O O . GLY A 1 79 ? 5.524 9.869 -27.685 1.00 51.56 79 GLY A O 1
ATOM 631 N N . GLN A 1 80 ? 5.026 9.866 -25.509 1.00 53.62 80 GLN A N 1
ATOM 632 C CA . GLN A 1 80 ? 6.092 8.925 -25.137 1.00 53.62 80 GLN A CA 1
ATOM 633 C C . GLN A 1 80 ? 5.476 7.702 -24.470 1.00 53.62 80 GLN A C 1
ATOM 635 O O . GLN A 1 80 ? 4.684 7.849 -23.539 1.00 53.62 80 GLN A O 1
ATOM 640 N N . ALA A 1 81 ? 5.848 6.503 -24.939 1.00 57.78 81 ALA A N 1
ATOM 641 C CA . ALA A 1 81 ? 5.440 5.236 -24.341 1.00 57.78 81 ALA A CA 1
ATOM 642 C C . ALA A 1 81 ? 5.629 5.320 -22.824 1.00 57.78 81 ALA A C 1
ATOM 644 O O . ALA A 1 81 ? 6.758 5.375 -22.325 1.00 57.78 81 ALA A O 1
ATOM 645 N N . THR A 1 82 ? 4.519 5.418 -22.093 1.00 61.91 82 THR A N 1
ATOM 646 C CA . THR A 1 82 ? 4.572 5.652 -20.658 1.00 61.91 82 THR A CA 1
ATOM 647 C C . THR A 1 82 ? 5.215 4.431 -20.046 1.00 61.91 82 THR A C 1
ATOM 649 O O . THR A 1 82 ? 4.696 3.318 -20.140 1.00 61.91 82 THR A O 1
ATOM 652 N N . SER A 1 83 ? 6.400 4.623 -19.474 1.00 76.81 83 SER A N 1
ATOM 653 C CA . SER A 1 83 ? 7.094 3.552 -18.781 1.00 76.81 83 SER A CA 1
ATOM 654 C C . SER A 1 83 ? 6.125 2.918 -17.791 1.00 76.81 83 SER A C 1
ATOM 656 O O . SER A 1 83 ? 5.551 3.621 -16.959 1.00 76.81 83 SER A O 1
ATOM 658 N N . THR A 1 84 ? 5.954 1.597 -17.855 1.00 84.75 84 THR A N 1
ATOM 659 C CA . THR A 1 84 ? 5.030 0.867 -16.972 1.00 84.75 84 THR A CA 1
ATOM 660 C C . THR A 1 84 ? 5.312 1.146 -15.495 1.00 84.75 84 THR A C 1
ATOM 662 O O . THR A 1 84 ? 4.430 1.012 -14.660 1.00 84.75 84 THR A O 1
ATOM 665 N N . TYR A 1 85 ? 6.537 1.564 -15.158 1.00 89.12 85 TYR A N 1
ATOM 666 C CA . TYR A 1 85 ? 6.941 1.966 -13.811 1.00 89.12 85 TYR A CA 1
ATOM 667 C C . TYR A 1 85 ? 6.309 3.282 -13.322 1.00 89.12 85 TYR A C 1
ATOM 669 O O . TYR A 1 85 ? 6.373 3.546 -12.128 1.00 89.12 85 TYR A O 1
ATOM 677 N N . ARG A 1 86 ? 5.732 4.109 -14.204 1.00 87.94 86 ARG A N 1
ATOM 678 C CA . ARG A 1 86 ? 5.012 5.342 -13.833 1.00 87.94 86 ARG A CA 1
ATOM 679 C C . ARG A 1 86 ? 3.531 5.095 -13.561 1.00 87.94 86 ARG A C 1
ATOM 681 O O . ARG A 1 86 ? 2.939 5.820 -12.776 1.00 87.94 86 ARG A O 1
ATOM 688 N N . THR A 1 87 ? 2.954 4.077 -14.193 1.00 90.69 87 THR A N 1
ATOM 689 C CA . THR A 1 87 ? 1.506 3.826 -14.168 1.00 90.69 87 THR A CA 1
ATOM 690 C C . THR A 1 87 ? 1.135 2.629 -13.30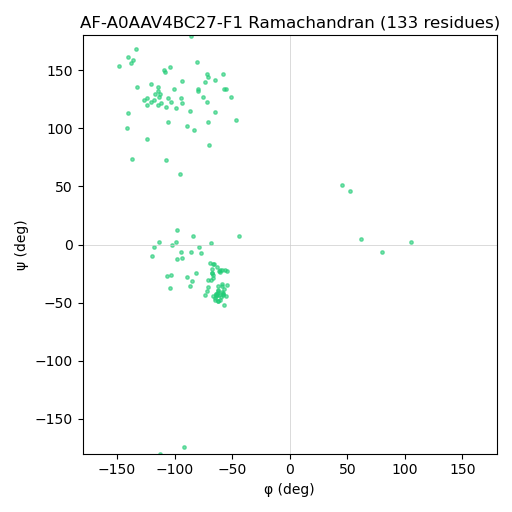0 1.00 90.69 87 THR A C 1
ATOM 692 O O . THR A 1 87 ? 0.047 2.610 -12.743 1.00 90.69 87 THR A O 1
ATOM 695 N N . SER A 1 88 ? 2.029 1.647 -13.129 1.00 94.06 88 SER A N 1
ATOM 696 C CA . SER A 1 88 ? 1.815 0.447 -12.307 1.00 94.06 88 SER A CA 1
ATOM 697 C C . SER A 1 88 ? 2.633 0.496 -11.018 1.00 94.06 88 SER A C 1
ATOM 699 O O . SER A 1 88 ? 3.871 0.450 -11.046 1.00 94.06 88 SER A O 1
ATOM 701 N N . LEU A 1 89 ? 1.950 0.481 -9.868 1.00 96.62 89 LEU A N 1
ATOM 702 C CA . LEU A 1 89 ? 2.613 0.383 -8.569 1.00 96.62 89 LEU A CA 1
ATOM 703 C C . LEU A 1 89 ? 3.389 -0.933 -8.443 1.00 96.62 89 LEU A C 1
ATOM 705 O O . LEU A 1 89 ? 4.508 -0.953 -7.929 1.00 96.62 89 LEU A O 1
ATOM 709 N N . ARG A 1 90 ? 2.845 -2.048 -8.945 1.00 96.75 90 ARG A N 1
ATOM 710 C CA . ARG A 1 90 ? 3.541 -3.342 -8.950 1.00 96.75 90 ARG A CA 1
ATOM 711 C C . ARG A 1 90 ? 4.832 -3.305 -9.755 1.00 96.75 90 ARG A C 1
ATOM 713 O O . ARG A 1 90 ? 5.837 -3.858 -9.294 1.00 96.75 90 ARG A O 1
ATOM 720 N N . ALA A 1 91 ? 4.820 -2.688 -10.934 1.00 95.06 91 ALA A N 1
ATOM 721 C CA . ALA A 1 91 ? 6.024 -2.514 -11.730 1.00 95.06 91 ALA A CA 1
ATOM 722 C C . ALA A 1 91 ? 7.031 -1.650 -10.966 1.00 95.06 91 ALA A C 1
ATOM 724 O O . ALA A 1 91 ? 8.181 -2.063 -10.807 1.00 95.06 91 ALA A O 1
ATOM 725 N N . TYR A 1 92 ? 6.599 -0.507 -10.432 1.00 95.50 92 TYR A N 1
ATOM 726 C CA . TYR A 1 92 ? 7.447 0.401 -9.662 1.00 95.50 92 TYR A CA 1
ATOM 727 C C . TYR 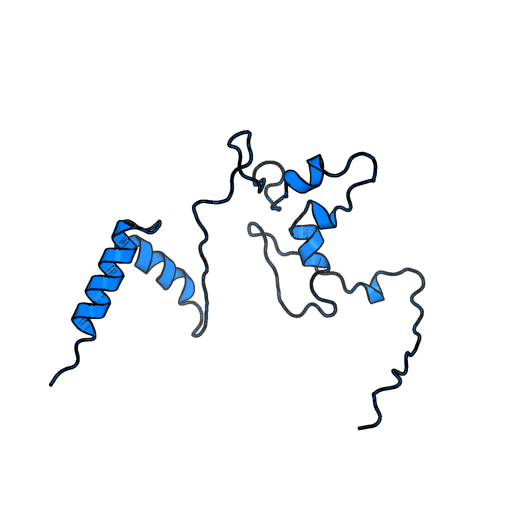A 1 92 ? 8.103 -0.291 -8.454 1.00 95.50 92 TYR A C 1
ATOM 729 O O . TYR A 1 92 ? 9.329 -0.340 -8.334 1.00 95.50 92 TYR A O 1
ATOM 737 N N . CYS A 1 93 ? 7.310 -0.960 -7.613 1.00 96.81 93 CYS A N 1
ATOM 738 C CA . CYS A 1 93 ? 7.802 -1.712 -6.459 1.00 96.81 93 CYS A CA 1
ATOM 739 C C . CYS A 1 93 ? 8.756 -2.858 -6.833 1.00 96.81 93 CYS A C 1
ATOM 741 O O . CYS A 1 93 ? 9.541 -3.293 -5.989 1.00 96.81 93 CYS A O 1
ATOM 743 N N . SER A 1 94 ? 8.725 -3.359 -8.076 1.00 95.81 94 SER A N 1
ATOM 744 C CA . SER A 1 94 ? 9.668 -4.393 -8.520 1.00 95.81 94 SER A CA 1
ATOM 745 C C . SER A 1 94 ? 11.114 -3.893 -8.603 1.00 95.81 94 SER A C 1
ATOM 747 O O . SER A 1 94 ? 12.027 -4.707 -8.465 1.00 95.81 94 SER A O 1
ATOM 749 N N . ILE A 1 95 ? 11.319 -2.584 -8.779 1.00 94.50 95 ILE A N 1
ATOM 750 C CA . ILE A 1 95 ? 12.636 -1.942 -8.915 1.00 94.50 95 ILE A CA 1
ATOM 751 C C . ILE A 1 95 ? 12.947 -0.935 -7.800 1.00 94.50 95 ILE A C 1
ATOM 753 O O . ILE A 1 95 ? 14.048 -0.395 -7.766 1.00 94.50 95 ILE A O 1
ATOM 757 N N . LEU A 1 96 ? 12.008 -0.709 -6.874 1.00 95.69 96 LEU A N 1
ATOM 758 C CA . LEU A 1 96 ? 12.121 0.279 -5.795 1.00 95.69 96 LEU A CA 1
ATOM 759 C C . LEU A 1 96 ? 13.390 0.115 -4.943 1.00 95.69 96 LEU A C 1
ATOM 761 O O . LEU A 1 96 ? 13.970 1.097 -4.492 1.00 95.69 96 LEU A O 1
ATOM 765 N N . PHE A 1 97 ? 13.841 -1.123 -4.734 1.00 95.38 97 PHE A N 1
ATOM 766 C CA . PHE A 1 97 ? 15.053 -1.410 -3.975 1.00 95.38 97 PHE A CA 1
ATOM 767 C C . PHE A 1 97 ? 16.131 -2.006 -4.873 1.00 95.38 97 PHE A C 1
ATOM 769 O O . PHE A 1 97 ? 15.931 -3.066 -5.465 1.00 95.38 97 PHE A O 1
ATOM 776 N N . LEU A 1 98 ? 17.325 -1.406 -4.862 1.00 92.94 98 LEU A N 1
ATOM 777 C CA . LEU A 1 98 ? 18.498 -1.942 -5.562 1.00 92.94 98 LEU A CA 1
ATOM 778 C C . LEU A 1 98 ? 18.847 -3.372 -5.105 1.00 92.94 98 LEU A C 1
ATOM 780 O O . LEU A 1 98 ? 19.238 -4.221 -5.908 1.00 92.94 98 LEU A O 1
ATOM 784 N N . ARG A 1 99 ? 18.701 -3.640 -3.799 1.00 92.94 99 ARG A N 1
ATOM 785 C CA . ARG A 1 99 ? 18.865 -4.960 -3.174 1.00 92.94 99 ARG A CA 1
ATOM 786 C C . ARG A 1 99 ? 17.582 -5.327 -2.417 1.00 92.94 99 ARG A C 1
ATOM 788 O O . ARG A 1 99 ? 17.449 -4.977 -1.244 1.00 92.94 99 ARG A O 1
ATOM 795 N N . PRO A 1 100 ? 16.624 -6.010 -3.060 1.00 93.19 100 PRO A N 1
ATOM 796 C CA . PRO A 1 100 ? 15.326 -6.288 -2.459 1.00 93.19 100 PRO A CA 1
ATOM 797 C C . PRO A 1 100 ? 15.444 -7.326 -1.333 1.00 93.19 100 PRO A C 1
ATOM 799 O O . PRO A 1 100 ? 15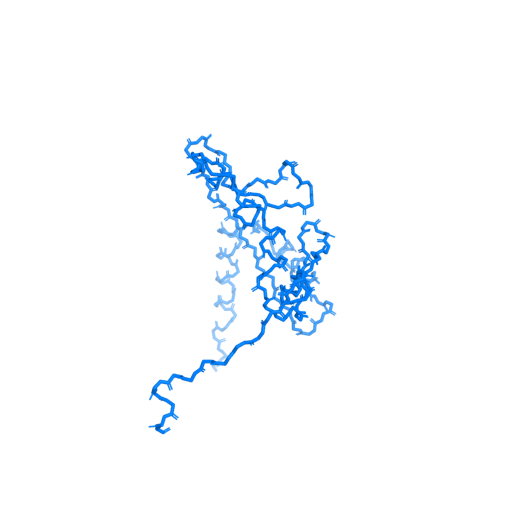.610 -8.517 -1.586 1.00 93.19 100 PRO A O 1
ATOM 802 N N . ARG A 1 101 ? 15.342 -6.870 -0.079 1.00 93.38 101 ARG A N 1
ATOM 803 C CA . ARG A 1 101 ? 15.243 -7.729 1.122 1.00 93.38 101 ARG A CA 1
ATOM 804 C C . ARG A 1 101 ? 13.817 -7.808 1.672 1.00 93.38 101 ARG A C 1
ATOM 806 O O . ARG A 1 101 ? 13.454 -8.799 2.301 1.00 93.38 101 ARG A O 1
ATOM 813 N N . LEU A 1 102 ? 13.011 -6.778 1.412 1.00 94.06 102 LEU A N 1
ATOM 814 C CA . LEU A 1 102 ? 11.609 -6.705 1.807 1.00 94.06 102 LEU A CA 1
ATOM 815 C C . LEU A 1 102 ? 10.729 -7.503 0.835 1.00 94.06 102 LEU A C 1
ATOM 817 O O . LEU A 1 102 ? 10.854 -7.376 -0.384 1.00 94.06 102 LEU A O 1
ATOM 821 N N . LYS A 1 103 ? 9.807 -8.308 1.372 1.00 95.06 103 LYS A N 1
ATOM 822 C CA . LYS A 1 103 ? 8.757 -8.962 0.581 1.00 95.06 103 LYS A CA 1
ATOM 823 C C . LYS A 1 103 ? 7.569 -8.008 0.464 1.00 95.06 103 LYS A C 1
ATOM 825 O O . LYS A 1 103 ? 6.920 -7.724 1.463 1.00 95.06 103 LYS A O 1
ATOM 830 N N . ILE A 1 104 ? 7.280 -7.552 -0.752 1.00 97.44 104 ILE A N 1
ATOM 831 C CA . ILE A 1 104 ? 6.150 -6.660 -1.039 1.00 97.44 104 ILE A CA 1
ATOM 832 C C . ILE A 1 104 ? 4.995 -7.486 -1.611 1.00 97.44 104 ILE A C 1
ATOM 834 O O . ILE A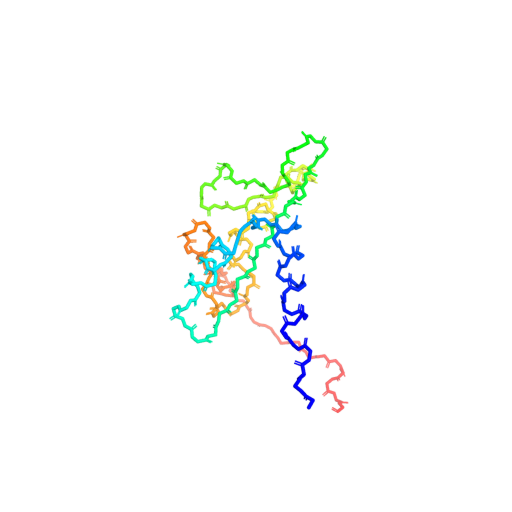 1 104 ? 5.193 -8.304 -2.514 1.00 97.44 104 ILE A O 1
ATOM 838 N N . THR A 1 105 ? 3.788 -7.256 -1.106 1.00 97.38 105 THR A N 1
ATOM 839 C CA . THR A 1 105 ? 2.546 -7.855 -1.603 1.00 97.38 105 THR A CA 1
ATOM 840 C C . THR A 1 105 ? 1.567 -6.732 -1.899 1.00 97.38 105 THR A C 1
ATOM 842 O O . THR A 1 105 ? 1.253 -5.947 -1.015 1.00 97.38 105 THR A O 1
ATOM 845 N N . ILE A 1 106 ? 1.071 -6.678 -3.133 1.00 97.69 106 ILE A N 1
ATOM 846 C CA . ILE A 1 106 ? 0.037 -5.730 -3.564 1.00 97.69 106 ILE A CA 1
ATOM 847 C C . ILE A 1 106 ? -1.199 -6.553 -3.902 1.00 97.69 106 ILE A C 1
ATOM 849 O O . ILE A 1 106 ? -1.070 -7.594 -4.549 1.00 97.69 106 ILE A O 1
ATOM 853 N N . ARG A 1 107 ? -2.370 -6.144 -3.402 1.00 95.81 107 ARG A N 1
ATOM 854 C CA . ARG A 1 107 ? -3.652 -6.841 -3.617 1.00 95.81 107 ARG A CA 1
ATOM 855 C C . ARG A 1 107 ? -3.555 -8.360 -3.436 1.00 95.81 107 ARG A C 1
ATOM 857 O O . ARG A 1 107 ? -3.890 -9.147 -4.311 1.00 95.81 107 ARG A O 1
ATOM 864 N N . ARG A 1 108 ? -2.995 -8.778 -2.295 1.00 95.56 108 ARG A N 1
ATOM 865 C CA . ARG A 1 108 ? -2.781 -10.193 -1.916 1.00 95.56 108 ARG A CA 1
ATOM 866 C C . ARG A 1 108 ? -1.851 -10.993 -2.849 1.00 95.56 108 ARG A C 1
ATOM 868 O O . ARG A 1 108 ? -1.621 -12.174 -2.605 1.00 95.56 108 ARG A O 1
ATOM 875 N N . LYS A 1 109 ? -1.229 -10.375 -3.863 1.00 97.25 109 LYS A N 1
ATOM 876 C CA . LYS A 1 109 ? -0.268 -11.022 -4.766 1.00 97.25 109 LYS A CA 1
ATOM 877 C C . LYS A 1 109 ? 1.149 -10.481 -4.571 1.00 97.25 109 LYS A C 1
ATOM 879 O O . LYS A 1 109 ? 1.424 -9.293 -4.764 1.00 97.25 109 LYS A O 1
ATOM 884 N N . LYS A 1 110 ? 2.084 -11.376 -4.240 1.00 97.69 110 LYS A N 1
ATOM 885 C CA . LYS A 1 110 ? 3.511 -11.054 -4.064 1.00 97.69 110 LYS A CA 1
ATOM 886 C C . LYS A 1 110 ? 4.092 -10.383 -5.316 1.00 97.69 110 LYS A C 1
ATOM 888 O O . LYS A 1 110 ? 3.859 -10.843 -6.434 1.00 97.69 110 LYS A O 1
ATOM 893 N N . VAL A 1 111 ? 4.847 -9.305 -5.133 1.00 97.50 111 VAL A N 1
ATOM 894 C CA . VAL A 1 111 ? 5.587 -8.612 -6.197 1.00 97.50 111 VAL A CA 1
ATOM 895 C C . VAL A 1 111 ? 6.878 -9.376 -6.496 1.00 97.50 111 VAL A C 1
ATOM 897 O O . VAL A 1 111 ? 7.609 -9.767 -5.583 1.00 97.50 111 VAL A O 1
ATOM 900 N N . LYS A 1 112 ? 7.160 -9.613 -7.782 1.00 95.62 112 LYS A N 1
ATOM 901 C CA . LYS A 1 112 ? 8.434 -10.188 -8.232 1.00 95.62 112 LYS A CA 1
ATOM 902 C C . LYS A 1 112 ? 9.457 -9.059 -8.347 1.00 95.62 112 LYS A C 1
ATOM 904 O O . LYS A 1 112 ? 9.444 -8.326 -9.330 1.00 95.62 112 LYS A O 1
ATOM 909 N N . THR A 1 113 ? 10.295 -8.897 -7.329 1.00 95.06 113 THR A N 1
ATOM 910 C CA . THR A 1 113 ? 11.357 -7.885 -7.323 1.00 95.06 113 THR A CA 1
ATOM 911 C C . THR A 1 113 ? 12.488 -8.266 -8.276 1.00 95.06 113 THR A C 1
ATOM 913 O O . THR A 1 113 ? 12.786 -9.446 -8.470 1.00 95.06 113 THR A O 1
ATOM 916 N N . LYS A 1 114 ? 13.114 -7.259 -8.887 1.00 92.25 114 LYS A N 1
ATOM 917 C CA . LYS A 1 114 ? 14.202 -7.409 -9.851 1.00 92.25 114 LYS A CA 1
ATOM 918 C C . LYS A 1 114 ? 15.481 -6.829 -9.265 1.00 92.25 114 LYS A C 1
ATOM 920 O O . LYS A 1 114 ? 15.488 -5.730 -8.723 1.00 92.25 114 LYS A O 1
ATOM 925 N N . ILE A 1 115 ? 16.584 -7.552 -9.421 1.00 92.94 115 ILE A N 1
ATOM 926 C CA . ILE A 1 115 ? 17.917 -6.983 -9.215 1.00 92.94 115 ILE A CA 1
ATOM 927 C C . ILE A 1 115 ? 18.334 -6.411 -10.567 1.00 92.94 115 ILE A C 1
ATOM 929 O O . ILE A 1 115 ? 18.701 -7.172 -11.465 1.00 92.94 115 ILE A O 1
ATOM 933 N N . ILE A 1 116 ? 18.231 -5.089 -10.729 1.00 89.69 116 ILE A N 1
ATOM 934 C CA . ILE A 1 116 ? 18.413 -4.427 -12.032 1.00 89.69 116 ILE A CA 1
ATOM 935 C C . ILE A 1 116 ? 19.774 -4.777 -12.643 1.00 89.69 116 ILE A C 1
ATOM 937 O O . ILE A 1 116 ? 19.829 -5.182 -13.797 1.00 89.69 116 ILE A O 1
ATOM 941 N N . SER A 1 117 ? 20.852 -4.761 -11.852 1.00 88.50 117 SER A N 1
ATOM 942 C CA . SER A 1 117 ? 22.203 -5.108 -12.323 1.00 88.50 117 SER A CA 1
ATOM 943 C C . SER A 1 117 ? 22.343 -6.536 -12.866 1.00 88.50 117 SER A C 1
ATOM 945 O O . SER A 1 117 ? 23.235 -6.792 -13.668 1.00 88.50 117 SER A O 1
ATOM 947 N N . LYS A 1 118 ? 21.466 -7.463 -12.457 1.00 89.25 118 LYS A N 1
ATOM 948 C CA . LYS A 1 118 ? 21.407 -8.847 -12.961 1.00 89.25 118 LYS A CA 1
ATOM 949 C C . LYS A 1 118 ? 20.409 -9.033 -14.107 1.00 89.25 118 LYS A C 1
ATOM 951 O O . LYS A 1 118 ? 20.321 -10.122 -14.656 1.00 89.25 118 LYS A O 1
ATOM 956 N N . SER A 1 119 ? 19.631 -8.000 -14.426 1.00 88.12 119 SER A N 1
ATOM 957 C CA . SER A 1 119 ? 18.587 -8.035 -15.458 1.00 88.12 119 SER A CA 1
ATOM 958 C C . SER A 1 119 ? 19.055 -7.429 -16.790 1.00 88.12 119 SER A C 1
ATOM 960 O O . SER A 1 119 ? 18.266 -7.331 -17.723 1.00 88.12 119 SER A O 1
ATOM 962 N N . LEU A 1 120 ? 20.317 -6.996 -16.872 1.00 91.31 120 LEU A N 1
ATOM 963 C CA . LEU A 1 120 ? 20.932 -6.415 -18.066 1.00 91.31 120 LEU A CA 1
ATOM 964 C C . LEU A 1 120 ? 21.647 -7.504 -18.875 1.00 91.31 120 LEU A C 1
ATOM 966 O O . LEU A 1 120 ? 22.307 -8.361 -18.295 1.00 91.31 120 LEU A O 1
ATOM 970 N N . GLY A 1 121 ? 21.566 -7.442 -20.207 1.00 93.75 121 GLY A N 1
ATOM 971 C CA . GLY A 1 121 ? 22.203 -8.436 -21.084 1.00 93.75 121 GLY A CA 1
ATOM 972 C C . GLY A 1 121 ? 23.734 -8.352 -21.132 1.00 93.75 121 GLY A C 1
ATOM 973 O O . GLY A 1 121 ? 24.397 -9.368 -21.306 1.00 93.75 121 GLY A O 1
ATOM 974 N N . ARG A 1 122 ? 24.309 -7.153 -20.965 1.00 92.44 122 ARG A N 1
ATOM 975 C CA . ARG A 1 122 ? 25.764 -6.910 -20.959 1.00 92.44 122 ARG A CA 1
ATOM 976 C C . ARG A 1 122 ? 26.140 -5.934 -19.836 1.00 92.44 122 ARG A C 1
ATOM 978 O O . ARG A 1 122 ? 26.363 -4.756 -20.104 1.00 92.44 122 ARG A O 1
ATOM 985 N N . PRO A 1 123 ? 26.128 -6.372 -18.566 1.00 91.12 123 PRO A N 1
ATOM 986 C CA . PRO A 1 123 ? 26.433 -5.489 -17.449 1.00 91.12 123 PRO A CA 1
ATOM 987 C C . PRO A 1 123 ? 27.930 -5.149 -17.427 1.00 91.12 123 PRO A C 1
ATOM 989 O O . PRO A 1 123 ? 28.768 -6.041 -17.319 1.00 91.12 123 PRO A O 1
ATOM 992 N N . MET A 1 124 ? 28.258 -3.859 -17.474 1.00 92.19 124 MET A N 1
ATOM 993 C CA . MET A 1 124 ? 29.611 -3.345 -17.241 1.00 92.19 124 MET A CA 1
ATOM 994 C C . MET A 1 124 ? 29.693 -2.717 -15.847 1.00 92.19 124 MET A C 1
ATOM 996 O O . MET A 1 124 ? 28.684 -2.281 -15.288 1.00 92.19 124 MET A O 1
ATOM 1000 N N . ARG A 1 125 ? 30.889 -2.705 -15.260 1.00 92.94 125 ARG A N 1
ATOM 1001 C CA . ARG A 1 125 ? 31.167 -2.034 -13.988 1.00 92.94 125 ARG A CA 1
ATOM 1002 C C . ARG A 1 125 ? 32.245 -0.992 -14.214 1.00 92.94 125 ARG A C 1
ATOM 1004 O O . ARG A 1 125 ? 33.223 -1.280 -14.893 1.00 92.94 125 ARG A O 1
ATOM 1011 N N . ASP A 1 126 ? 32.055 0.166 -13.607 1.00 93.75 126 ASP A N 1
ATOM 1012 C CA . ASP A 1 126 ? 33.015 1.262 -13.598 1.00 93.75 126 ASP A CA 1
ATOM 1013 C C . ASP A 1 126 ? 33.099 1.844 -12.178 1.00 93.75 126 ASP A C 1
ATOM 1015 O O . ASP A 1 126 ? 32.193 1.628 -11.363 1.00 93.75 126 ASP A O 1
ATOM 1019 N N . SER A 1 127 ? 34.195 2.532 -11.861 1.00 93.62 127 SER A N 1
ATOM 1020 C CA . SER A 1 127 ? 34.474 3.094 -10.540 1.00 93.62 127 SER A CA 1
ATOM 1021 C C . SER A 1 127 ? 34.576 4.614 -10.612 1.00 93.62 127 SER A C 1
ATOM 1023 O O . SER A 1 127 ? 35.393 5.160 -11.347 1.00 93.62 127 SER A O 1
ATOM 1025 N N . TYR A 1 128 ? 33.772 5.308 -9.805 1.00 92.56 128 TYR A N 1
ATOM 1026 C CA . TYR A 1 128 ? 33.814 6.763 -9.682 1.00 92.56 128 TYR A CA 1
ATOM 1027 C C . TYR A 1 128 ? 34.474 7.170 -8.362 1.00 92.56 128 TYR A C 1
ATOM 1029 O O . TYR A 1 128 ? 34.029 6.752 -7.291 1.00 92.56 128 TYR A O 1
ATOM 1037 N N . ARG A 1 129 ? 35.511 8.015 -8.431 1.00 91.38 129 ARG A N 1
ATOM 1038 C CA . ARG A 1 129 ? 36.191 8.581 -7.255 1.00 91.38 129 ARG A CA 1
ATOM 1039 C C . ARG A 1 129 ? 35.800 10.059 -7.082 1.00 91.38 129 ARG A C 1
ATOM 1041 O O . ARG A 1 129 ? 36.278 10.893 -7.852 1.00 91.38 129 ARG A O 1
ATOM 1048 N N . PRO A 1 130 ? 34.936 10.411 -6.110 1.00 92.88 130 PRO A N 1
ATOM 1049 C CA . PRO A 1 130 ? 34.569 11.803 -5.861 1.00 92.88 130 PRO A CA 1
ATOM 1050 C C . PRO A 1 130 ? 35.743 12.585 -5.249 1.00 92.88 130 PRO A C 1
ATOM 1052 O O . PRO A 1 130 ? 36.474 12.057 -4.419 1.00 92.88 130 PRO A O 1
ATOM 1055 N N . LYS A 1 131 ? 35.894 13.868 -5.604 1.00 88.31 131 LYS A N 1
ATOM 1056 C CA . LYS A 1 131 ? 36.997 14.732 -5.126 1.00 88.31 131 LYS A CA 1
ATOM 1057 C C . LYS A 1 131 ? 36.960 15.047 -3.619 1.00 88.31 131 LYS A C 1
ATOM 1059 O O . LYS A 1 131 ? 37.969 15.454 -3.066 1.00 88.31 131 LYS A O 1
ATOM 1064 N N . ASN A 1 132 ? 35.821 14.843 -2.956 1.00 77.75 132 ASN A N 1
ATOM 1065 C CA . ASN A 1 132 ? 35.596 15.262 -1.565 1.00 77.75 132 ASN A CA 1
ATOM 1066 C C . ASN A 1 132 ? 35.805 14.140 -0.529 1.00 77.75 132 ASN A C 1
ATOM 1068 O O . ASN A 1 132 ? 35.382 14.293 0.611 1.00 77.75 132 ASN A O 1
ATOM 1072 N N . SER A 1 133 ? 36.396 12.999 -0.900 1.00 64.94 133 SER A N 1
ATOM 1073 C CA . SER A 1 133 ? 36.593 11.862 0.018 1.00 64.94 133 SER A CA 1
ATOM 1074 C C . SER A 1 133 ? 37.851 11.961 0.896 1.00 64.94 133 SER A C 1
ATOM 1076 O O . SER A 1 133 ? 38.194 10.990 1.560 1.00 64.94 133 SER A O 1
ATOM 1078 N N . GLU A 1 134 ? 38.554 13.095 0.871 1.00 59.31 134 GLU A N 1
ATOM 1079 C CA . GLU A 1 134 ? 39.728 13.387 1.705 1.00 59.31 134 GLU A CA 1
ATOM 1080 C C . GLU A 1 134 ? 39.352 14.413 2.790 1.00 59.31 134 GLU A C 1
ATOM 1082 O O . GLU A 1 134 ? 39.698 15.591 2.698 1.00 59.31 134 GLU A O 1
ATOM 1087 N N . ARG A 1 135 ? 38.580 13.980 3.793 1.00 50.44 135 ARG A N 1
ATOM 1088 C CA . ARG A 1 135 ? 38.449 14.647 5.098 1.00 50.44 135 ARG A CA 1
ATOM 1089 C C . ARG A 1 135 ? 38.340 13.611 6.202 1.00 50.44 135 ARG A C 1
ATOM 1091 O O . ARG A 1 135 ? 37.602 12.624 5.986 1.00 50.44 135 ARG A O 1
#

Foldseek 3Di:
DPDPPVVVVVVVVVCCLVPHPHVDPVVVVVVVVVQVPDPDDDDDDDPPADADPVRHHQWDCPPDLQWIFGPVQVVVPDPDPRDCLSTTPLVVVLAVDCDDPDFDGGNNHTRNHDNVQVVDPDRDDDDDDDPPPPD

InterPro domains:
  IPR041006 Morc, S5 domain 2-like [PF17942] (88-133)
  IPR045261 MICRORCHIDIA ATPase family [PTHR23336] (6-132)

pLDDT: mean 87.44, std 13.09, range [44.06, 97.69]

Nearest PDB structures (foldseek):
  5ofb-assembly1_B  TM=9.398E-01  e=6.277E-07  Homo sapiens
  5of9-assembly1_A  TM=9.389E-01  e=9.290E-07  Homo sapiens
  5ofb-assembly1_A  TM=9.393E-01  e=1.059E-06  Homo sapiens
  5ix1-assembly1_B  TM=8.872E-01  e=5.508E-07  Mus musculus
  5ix2-assembly1_B  TM=8.817E-01  e=1.130E-06  Mus musculus